Protein AF-A0A1V2LH21-F1 (afdb_monomer)

Organism: Pichia kudriavzevii (NCBI:txid4909)

Solvent-accessible surface area (backbone atoms only — not comparable to full-atom values): 7330 Å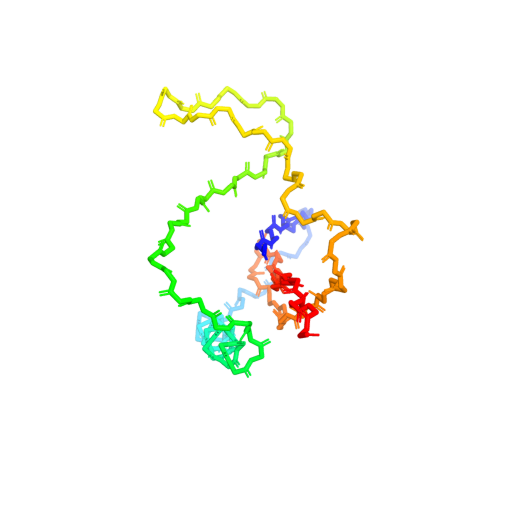² total; per-residue (Å²): 90,80,47,77,44,75,54,86,68,62,102,68,75,94,61,80,74,70,56,68,68,58,51,51,53,50,51,51,51,46,54,50,49,58,61,55,46,59,82,77,51,81,86,74,95,60,95,81,86,86,84,88,87,83,89,69,94,67,96,69,84,72,60,93,93,56,77,86,79,69,77,86,68,82,79,50,73,89,73,37,58,74,48,77,49,73,53,73,66,51,64,61,82,51,34,41,38,40,35,36,50,74,51,65,49,77,80,126

Secondary structure (DSSP, 8-state):
-EEEEE----SS----PPPHHHHHHHHHHHHHHHHHHGGGSPP-SSPPP-------SS-PPPPTTPPPPPP---S-TTSS-EEEEE---EE-SSEEEEEEEEEEPPP-

Nearest PDB structures (foldseek):
  3gmh-assembly5_I  TM=8.541E-01  e=1.171E-03  Homo sapiens
  3abd-assembly2_B  TM=6.901E-01  e=6.875E-02  Homo sapiens
  4gk5-assembly2_B  TM=6.822E-01  e=8.273E-02  Homo sapiens
  6bi7-assembly1_A  TM=6.901E-01  e=1.963E-01  Homo sapiens
  5xpt-assembly1_A  TM=6.431E-01  e=2.362E-01  Homo sapiens

InterPro domains:
  IPR003511 HORMA domain [PS50815] (1-101)
  IPR036570 HORMA domain superfamily [G3DSA:3.30.900.10] (1-106)
  IPR036570 HORMA domain superfamily [SSF56019] (1-104)
  IPR045091 Mad2-like [PTHR11842] (12-106)

Structure (mmCIF, N/CA/C/O backbone):
data_AF-A0A1V2LH21-F1
#
_entry.id   AF-A0A1V2LH21-F1
#
loop_
_atom_site.group_PDB
_atom_site.id
_atom_site.type_symbol
_atom_site.label_atom_id
_atom_site.label_alt_id
_atom_site.label_comp_id
_atom_site.label_asym_id
_atom_site.label_entity_id
_atom_site.label_seq_id
_atom_site.pdbx_PDB_ins_code
_atom_site.Cartn_x
_atom_site.Cartn_y
_atom_site.Cartn_z
_atom_site.occupancy
_atom_site.B_iso_or_equiv
_atom_site.auth_seq_id
_atom_site.auth_comp_id
_atom_site.auth_asym_id
_atom_site.auth_atom_id
_atom_site.pdbx_PDB_model_num
ATOM 1 N N . MET A 1 1 ? 1.132 3.262 3.924 1.00 86.94 1 MET A N 1
ATOM 2 C CA . MET A 1 1 ? 1.757 3.979 2.791 1.00 86.94 1 MET A CA 1
ATOM 3 C C . MET A 1 1 ? 2.193 2.980 1.730 1.00 86.94 1 MET A C 1
ATOM 5 O O . MET A 1 1 ? 2.654 1.899 2.085 1.00 86.94 1 MET A O 1
ATOM 9 N N . PHE A 1 2 ? 2.028 3.314 0.451 1.00 93.19 2 PHE A N 1
ATOM 10 C CA . PHE A 1 2 ? 2.618 2.572 -0.667 1.00 93.19 2 PHE A CA 1
ATOM 11 C C . PHE A 1 2 ? 3.745 3.417 -1.252 1.00 93.19 2 PHE A C 1
ATOM 13 O O . PHE A 1 2 ? 3.503 4.542 -1.681 1.00 93.19 2 PHE A O 1
ATOM 20 N N . ASN A 1 3 ? 4.954 2.872 -1.257 1.00 93.19 3 ASN A N 1
ATOM 21 C CA . ASN A 1 3 ? 6.123 3.481 -1.870 1.00 93.19 3 ASN A CA 1
ATOM 22 C C . ASN A 1 3 ? 6.330 2.835 -3.236 1.00 93.19 3 ASN A C 1
ATOM 24 O O . ASN A 1 3 ? 6.317 1.605 -3.343 1.00 93.19 3 ASN A O 1
ATOM 28 N N . ILE A 1 4 ? 6.499 3.662 -4.264 1.00 93.31 4 ILE A N 1
ATOM 29 C CA . ILE A 1 4 ? 6.710 3.219 -5.640 1.00 93.31 4 ILE A CA 1
ATOM 30 C C . ILE A 1 4 ? 7.960 3.924 -6.150 1.00 93.31 4 ILE A C 1
ATOM 32 O O . ILE A 1 4 ? 7.913 5.104 -6.494 1.00 93.31 4 ILE A O 1
ATOM 36 N N . ASP A 1 5 ? 9.061 3.186 -6.206 1.00 91.81 5 ASP A N 1
ATOM 37 C CA . ASP A 1 5 ? 10.339 3.694 -6.688 1.00 91.81 5 ASP A CA 1
ATOM 38 C C . ASP A 1 5 ? 10.552 3.242 -8.130 1.00 91.81 5 ASP A C 1
ATOM 40 O O . ASP A 1 5 ? 10.422 2.056 -8.444 1.00 91.81 5 ASP A O 1
ATOM 44 N N . ILE A 1 6 ? 10.890 4.177 -9.017 1.00 89.12 6 ILE A N 1
ATOM 45 C CA . ILE A 1 6 ? 11.259 3.850 -10.397 1.00 89.12 6 ILE A CA 1
ATOM 46 C C . ILE A 1 6 ? 12.667 3.250 -10.383 1.00 89.12 6 ILE A C 1
ATOM 48 O O . ILE A 1 6 ? 13.608 3.857 -9.875 1.00 89.12 6 ILE A O 1
ATOM 52 N N . ILE A 1 7 ? 12.816 2.062 -10.964 1.00 85.88 7 ILE A N 1
ATOM 53 C CA . ILE A 1 7 ? 14.115 1.413 -11.129 1.00 85.88 7 ILE A CA 1
ATOM 54 C C . ILE A 1 7 ? 14.766 2.002 -12.386 1.00 85.88 7 ILE A C 1
ATOM 56 O O . ILE A 1 7 ? 14.446 1.588 -13.502 1.00 85.88 7 ILE A O 1
ATOM 60 N N . ASP A 1 8 ? 15.674 2.964 -12.214 1.00 73.19 8 ASP A N 1
ATOM 61 C CA . ASP A 1 8 ? 16.525 3.450 -13.305 1.00 73.19 8 ASP A CA 1
ATOM 62 C C . ASP A 1 8 ? 17.603 2.404 -13.612 1.00 73.19 8 ASP A C 1
ATOM 64 O O . ASP A 1 8 ? 18.696 2.388 -13.043 1.00 73.19 8 ASP A O 1
ATOM 68 N N . ARG A 1 9 ? 17.256 1.457 -14.485 1.00 63.53 9 ARG A N 1
ATOM 69 C CA . ARG A 1 9 ? 18.247 0.621 -15.153 1.00 63.53 9 ARG A CA 1
ATOM 70 C C . ARG A 1 9 ? 18.684 1.422 -16.369 1.00 63.53 9 ARG A C 1
ATOM 72 O O . ARG A 1 9 ? 17.914 1.534 -17.324 1.00 63.53 9 ARG A O 1
ATOM 79 N N . GLY A 1 10 ? 19.891 1.988 -16.334 1.00 58.09 10 GLY A N 1
ATOM 80 C CA . GLY A 1 10 ? 20.528 2.547 -17.528 1.00 58.09 10 GLY A CA 1
ATOM 81 C C . GLY A 1 10 ? 20.494 1.550 -18.699 1.00 58.09 10 GLY A C 1
ATOM 82 O O . GLY A 1 10 ? 20.064 0.411 -18.553 1.00 58.09 10 GLY A O 1
ATOM 83 N N . ASN A 1 11 ? 20.951 1.954 -19.885 1.00 54.41 11 ASN A N 1
ATOM 84 C CA . ASN A 1 11 ? 20.808 1.204 -21.150 1.00 54.41 11 ASN A CA 1
ATOM 85 C C . ASN A 1 11 ? 21.392 -0.236 -21.190 1.00 54.41 11 ASN A C 1
ATOM 87 O O . ASN A 1 11 ? 21.399 -0.869 -22.245 1.00 54.41 11 ASN A O 1
ATOM 91 N N . GLU A 1 12 ? 21.876 -0.766 -20.073 1.00 54.16 12 GLU A N 1
ATOM 92 C CA . GLU A 1 12 ? 22.428 -2.098 -19.913 1.00 54.16 12 GLU A CA 1
ATOM 93 C C . GLU A 1 12 ? 21.417 -2.991 -19.175 1.00 54.16 12 GLU A C 1
ATOM 95 O O . GLU A 1 12 ? 20.980 -2.708 -18.064 1.00 54.16 12 GLU A O 1
ATOM 100 N N . GLN A 1 13 ? 21.035 -4.081 -19.847 1.00 51.53 13 GLN A N 1
ATOM 101 C CA . GLN A 1 13 ? 20.179 -5.165 -19.352 1.00 51.53 13 GLN A CA 1
ATOM 102 C C . GLN A 1 13 ? 18.698 -4.810 -19.113 1.00 51.53 13 GLN A C 1
ATOM 104 O O . GLN A 1 13 ? 18.169 -4.843 -18.000 1.00 51.53 13 GLN A O 1
ATOM 109 N N . ARG A 1 14 ? 17.948 -4.710 -20.224 1.00 55.22 14 ARG A N 1
ATOM 110 C CA . ARG A 1 14 ? 16.561 -5.221 -20.272 1.00 55.22 14 ARG A CA 1
ATOM 111 C C . ARG A 1 14 ? 16.584 -6.756 -20.167 1.00 55.22 14 ARG A C 1
ATOM 113 O O . ARG A 1 14 ? 16.219 -7.457 -21.107 1.00 55.22 14 ARG A O 1
ATOM 120 N N . GLU A 1 15 ? 17.115 -7.278 -19.065 1.00 55.12 15 GLU A N 1
ATOM 121 C CA . GLU A 1 15 ? 17.034 -8.699 -18.743 1.00 55.12 15 GLU A CA 1
ATOM 122 C C . GLU A 1 15 ? 15.575 -9.099 -18.522 1.00 55.12 15 GLU A C 1
ATOM 124 O O . GLU A 1 15 ? 14.747 -8.272 -18.140 1.00 55.12 15 GLU A O 1
ATOM 129 N N . SER A 1 16 ? 15.279 -10.358 -18.857 1.00 63.16 16 SER A N 1
ATOM 130 C CA . SER A 1 16 ? 13.951 -10.968 -18.963 1.00 63.16 16 SER A CA 1
ATOM 131 C C . SER A 1 16 ? 12.891 -10.323 -18.074 1.00 63.16 16 SER A C 1
ATOM 133 O O . SER A 1 16 ? 13.029 -10.289 -16.850 1.00 63.16 16 SER A O 1
ATOM 135 N N . SER A 1 17 ? 11.802 -9.874 -18.700 1.00 76.50 17 SER A N 1
ATOM 136 C CA . SER A 1 17 ? 10.637 -9.375 -17.984 1.00 76.50 17 SER A CA 1
ATOM 137 C C . SER A 1 17 ? 10.173 -10.412 -16.971 1.00 76.50 17 SER A C 1
ATOM 139 O O . SER A 1 17 ? 9.875 -11.546 -17.361 1.00 76.50 17 SER A O 1
ATOM 141 N N . LYS A 1 18 ? 10.070 -10.017 -15.702 1.00 87.69 18 LYS A N 1
ATOM 142 C CA . LYS A 1 18 ? 9.455 -10.845 -14.673 1.00 87.69 18 LYS A CA 1
ATOM 143 C C . LYS A 1 18 ? 8.089 -11.331 -15.175 1.00 87.69 18 LYS A C 1
ATOM 145 O O . LYS A 1 18 ? 7.306 -10.497 -15.650 1.00 87.69 18 LYS A O 1
ATOM 150 N N . PRO A 1 19 ? 7.801 -12.643 -15.122 1.00 92.81 19 PRO A N 1
ATOM 151 C CA . PRO A 1 19 ? 6.517 -13.168 -15.556 1.00 92.81 19 PRO A CA 1
ATOM 152 C C . PRO A 1 19 ? 5.355 -12.466 -14.850 1.00 92.81 19 PRO A C 1
ATOM 154 O O . PRO A 1 19 ? 5.391 -12.226 -13.644 1.00 92.81 19 PRO A O 1
ATOM 157 N N . ILE A 1 20 ? 4.288 -12.174 -15.597 1.00 92.75 20 ILE A N 1
ATOM 158 C CA . ILE A 1 20 ? 3.076 -11.544 -15.044 1.00 92.75 20 ILE A CA 1
ATOM 159 C C . ILE A 1 20 ? 2.484 -12.402 -13.918 1.00 92.75 20 ILE A C 1
ATOM 161 O O . ILE A 1 20 ? 1.997 -11.856 -12.932 1.00 92.75 20 ILE A O 1
ATOM 165 N N . ALA A 1 21 ? 2.565 -13.730 -14.045 1.00 95.44 21 ALA A N 1
ATOM 166 C CA . ALA A 1 21 ? 2.102 -14.666 -13.026 1.00 95.44 21 ALA A CA 1
ATOM 167 C C . ALA A 1 21 ? 2.807 -14.449 -11.675 1.00 95.44 21 ALA A C 1
ATOM 169 O O . ALA A 1 21 ? 2.138 -14.387 -10.646 1.00 95.44 21 ALA A O 1
ATOM 170 N N . ASP A 1 22 ? 4.125 -14.241 -11.684 1.00 94.81 22 ASP A N 1
ATOM 171 C CA . ASP A 1 22 ? 4.906 -14.015 -10.463 1.00 94.81 22 ASP A CA 1
ATOM 172 C C . ASP A 1 22 ? 4.534 -12.673 -9.819 1.00 94.81 22 ASP A C 1
ATOM 174 O O . ASP A 1 22 ? 4.316 -12.597 -8.611 1.00 94.81 22 ASP A O 1
ATOM 178 N N . ILE A 1 23 ? 4.367 -11.622 -10.634 1.00 94.62 23 ILE A N 1
ATOM 179 C CA . ILE A 1 23 ? 3.908 -10.303 -10.166 1.00 94.62 23 ILE A CA 1
ATOM 180 C C . ILE A 1 23 ? 2.517 -10.417 -9.525 1.00 94.62 23 ILE A C 1
ATOM 182 O O . ILE A 1 23 ? 2.267 -9.864 -8.456 1.00 94.62 23 ILE A O 1
ATOM 186 N N . GLN A 1 24 ? 1.596 -11.148 -10.156 1.00 96.06 24 GLN A N 1
ATOM 187 C CA . GLN A 1 24 ? 0.256 -11.373 -9.614 1.00 96.06 24 GLN A CA 1
ATOM 188 C C . GLN A 1 24 ? 0.300 -12.150 -8.297 1.00 96.06 24 GLN A C 1
ATOM 190 O O . GLN A 1 24 ? -0.434 -11.813 -7.368 1.00 96.06 24 GLN A O 1
ATOM 195 N N . GLN A 1 25 ? 1.162 -13.162 -8.194 1.00 97.44 25 GLN A N 1
ATOM 196 C CA . GLN A 1 25 ? 1.332 -13.934 -6.968 1.00 97.44 25 GLN A CA 1
ATOM 197 C C . GLN A 1 25 ? 1.832 -13.054 -5.814 1.00 97.44 25 GLN A C 1
ATOM 199 O O . GLN A 1 25 ? 1.330 -13.171 -4.696 1.00 97.44 25 GLN A O 1
ATOM 204 N N . GLU A 1 26 ? 2.762 -12.140 -6.077 1.00 96.62 26 GLU A N 1
ATOM 205 C CA . GLU A 1 26 ? 3.261 -11.183 -5.085 1.00 96.62 26 GLU A CA 1
ATOM 206 C C . GLU A 1 26 ? 2.203 -10.158 -4.683 1.00 96.62 26 GLU A C 1
ATOM 208 O O . GLU A 1 26 ? 2.005 -9.931 -3.491 1.00 96.62 26 GLU A O 1
ATOM 213 N N . ILE A 1 27 ? 1.440 -9.619 -5.639 1.00 95.75 27 ILE A N 1
ATOM 214 C CA . ILE A 1 27 ? 0.292 -8.750 -5.335 1.00 95.75 27 ILE A CA 1
ATOM 215 C C . ILE A 1 27 ? -0.685 -9.4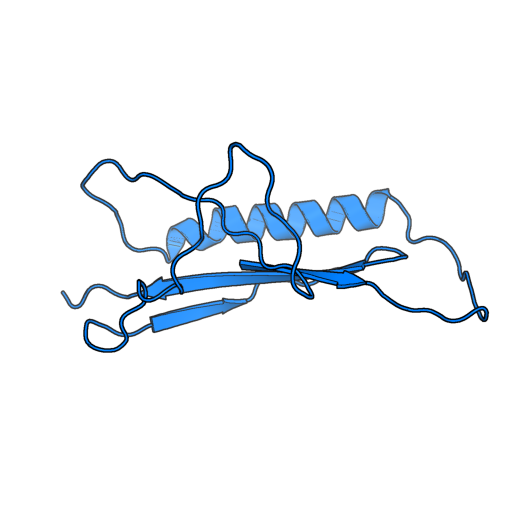78 -4.406 1.00 95.75 27 ILE A C 1
ATOM 217 O O . ILE A 1 27 ? -1.131 -8.911 -3.411 1.00 95.75 27 ILE A O 1
ATOM 221 N N . GLN A 1 28 ? -0.986 -10.752 -4.669 1.00 97.50 28 GLN A N 1
ATOM 222 C CA . GLN A 1 28 ? -1.851 -11.539 -3.788 1.00 97.50 28 GLN A CA 1
ATOM 223 C C . GLN A 1 28 ? -1.263 -11.714 -2.380 1.00 97.50 28 GLN A C 1
ATOM 225 O O . GLN A 1 28 ? -2.026 -11.755 -1.415 1.00 97.50 28 GLN A O 1
ATOM 230 N N . VAL A 1 29 ? 0.064 -11.825 -2.235 1.00 97.19 29 VAL A N 1
ATOM 231 C CA . VAL A 1 29 ? 0.718 -11.839 -0.914 1.00 97.19 29 VAL A CA 1
ATOM 232 C C . VAL A 1 29 ? 0.447 -10.528 -0.177 1.00 97.19 29 VAL A C 1
ATOM 234 O O . VAL A 1 29 ? 0.012 -10.581 0.971 1.00 97.19 29 VAL A O 1
ATOM 237 N N . ILE A 1 30 ? 0.605 -9.379 -0.843 1.00 96.19 30 ILE A N 1
ATOM 238 C CA . ILE A 1 30 ? 0.321 -8.062 -0.250 1.00 96.19 30 ILE A CA 1
ATOM 239 C C . ILE A 1 30 ? -1.144 -7.938 0.165 1.00 96.19 30 ILE A C 1
ATOM 241 O O . ILE A 1 30 ? -1.428 -7.517 1.282 1.00 96.19 30 ILE A O 1
ATOM 245 N N . ILE A 1 31 ? -2.085 -8.356 -0.688 1.00 95.88 31 ILE A N 1
ATOM 246 C CA . ILE A 1 31 ? -3.517 -8.333 -0.354 1.00 95.88 31 ILE A CA 1
ATOM 247 C C . ILE A 1 31 ? -3.810 -9.194 0.880 1.00 95.88 31 ILE A C 1
ATOM 249 O O . ILE A 1 31 ? -4.536 -8.753 1.768 1.00 95.88 31 ILE A O 1
ATOM 253 N N . ARG A 1 32 ? -3.202 -10.384 0.990 1.00 96.50 32 ARG A N 1
ATOM 254 C CA . ARG A 1 32 ? -3.329 -11.216 2.197 1.00 96.50 32 ARG A CA 1
ATOM 255 C C . ARG A 1 32 ? -2.749 -10.526 3.429 1.00 96.50 32 ARG A C 1
ATOM 257 O O . ARG A 1 32 ? -3.366 -10.599 4.482 1.00 96.50 32 ARG A O 1
ATOM 264 N N . GLN A 1 33 ? -1.610 -9.842 3.313 1.00 94.81 33 GLN A N 1
ATOM 265 C CA . GLN A 1 33 ? -1.029 -9.082 4.426 1.00 94.81 33 GLN A CA 1
ATOM 266 C C . GLN A 1 33 ? -1.922 -7.910 4.858 1.00 94.81 33 GLN A C 1
ATOM 268 O O . GLN A 1 33 ? -2.112 -7.727 6.056 1.00 94.81 33 GLN A O 1
ATOM 273 N N . ILE A 1 34 ? -2.546 -7.195 3.912 1.00 93.12 34 ILE A N 1
ATOM 274 C CA . ILE A 1 34 ? -3.550 -6.152 4.197 1.00 93.12 34 ILE A CA 1
ATOM 275 C C . ILE A 1 34 ? -4.755 -6.745 4.939 1.00 93.12 34 ILE A C 1
ATOM 277 O O . ILE A 1 34 ? -5.220 -6.183 5.925 1.00 93.12 34 ILE A O 1
ATOM 281 N N . SER A 1 35 ? -5.273 -7.893 4.496 1.00 94.38 35 SER A N 1
ATOM 282 C CA . SER A 1 35 ? -6.377 -8.555 5.202 1.00 94.38 35 SER A CA 1
ATOM 283 C C . SER A 1 35 ? -5.965 -9.006 6.605 1.00 94.38 35 SER A C 1
ATOM 285 O O . SER A 1 35 ? -6.718 -8.811 7.554 1.00 94.38 35 SER A O 1
ATOM 287 N N . SER A 1 36 ? -4.759 -9.558 6.757 1.00 92.38 36 SER A N 1
ATOM 288 C CA . SER A 1 36 ? -4.232 -9.984 8.055 1.00 92.38 36 SER A CA 1
ATOM 289 C C . SER A 1 36 ? -3.954 -8.817 8.998 1.00 92.38 36 SER A C 1
ATOM 291 O O . SER A 1 36 ? -4.088 -8.993 10.206 1.00 92.38 36 SER A O 1
ATOM 293 N N . SER A 1 37 ? -3.603 -7.627 8.492 1.00 90.25 37 SER A N 1
ATOM 294 C CA . SER A 1 37 ? -3.329 -6.481 9.364 1.00 90.25 37 SER A CA 1
ATOM 295 C C . SER A 1 37 ? -4.557 -6.044 10.151 1.00 90.25 37 SER A C 1
ATOM 297 O O . SER A 1 37 ? -4.407 -5.516 11.240 1.00 90.25 37 SER A O 1
ATOM 29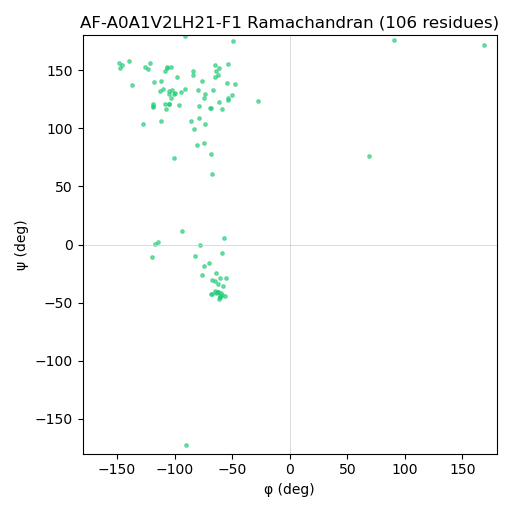9 N N . VAL A 1 38 ? -5.773 -6.330 9.674 1.00 87.62 38 VAL A N 1
ATOM 300 C CA . VAL A 1 38 ? -7.009 -6.049 10.424 1.00 87.62 38 VAL A CA 1
ATOM 301 C C . VAL A 1 38 ? -7.005 -6.701 11.815 1.00 87.62 38 VAL A C 1
ATOM 303 O O . VAL A 1 38 ? -7.575 -6.138 12.740 1.00 87.62 38 VAL A O 1
ATOM 306 N N . ALA A 1 39 ? -6.315 -7.833 12.002 1.00 88.75 39 ALA A N 1
ATOM 307 C CA . ALA A 1 39 ? -6.236 -8.517 13.295 1.00 88.75 39 ALA A CA 1
ATOM 308 C C . ALA A 1 39 ? -5.409 -7.773 14.362 1.00 88.75 39 ALA A C 1
ATOM 310 O O . ALA A 1 39 ? -5.497 -8.116 15.537 1.00 88.75 39 ALA A O 1
ATOM 311 N N . ILE A 1 40 ? -4.592 -6.796 13.958 1.00 83.12 40 ILE A N 1
ATOM 312 C CA . ILE A 1 40 ? -3.714 -6.018 14.848 1.00 83.12 40 ILE A CA 1
ATOM 313 C C . ILE A 1 40 ? -4.074 -4.527 14.875 1.00 83.12 40 ILE A C 1
ATOM 315 O O . ILE A 1 40 ? -3.421 -3.751 15.565 1.00 83.12 40 ILE A O 1
ATOM 319 N N . LEU A 1 41 ? -5.099 -4.114 14.123 1.00 84.44 41 LEU A N 1
ATOM 320 C CA . LEU A 1 41 ? -5.567 -2.732 14.123 1.00 84.44 41 LEU A CA 1
ATOM 321 C C . LEU A 1 41 ? -6.543 -2.489 15.283 1.00 84.44 41 LEU A C 1
ATOM 323 O O . LEU A 1 41 ? -7.330 -3.378 15.615 1.00 84.44 41 LEU A O 1
ATOM 327 N N . PRO A 1 42 ? -6.537 -1.284 15.880 1.00 82.50 42 PRO A N 1
ATOM 328 C CA . PRO A 1 42 ? -7.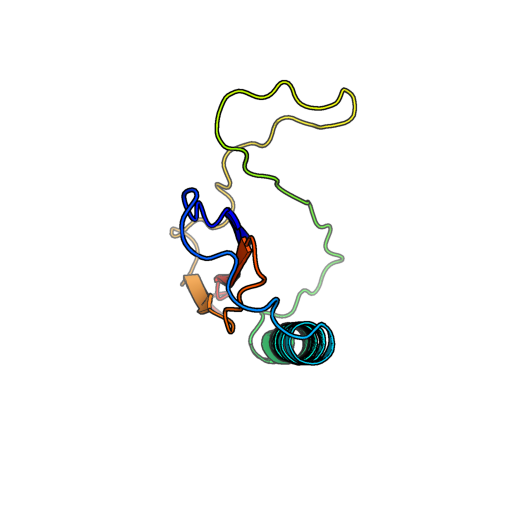542 -0.910 16.866 1.00 82.50 42 PRO A CA 1
ATOM 329 C C . PRO A 1 42 ? -8.945 -0.913 16.241 1.00 82.50 42 PRO A C 1
ATOM 331 O O . PRO A 1 42 ? -9.123 -0.557 15.074 1.00 82.50 42 PRO A O 1
ATOM 334 N N . GLU A 1 43 ? -9.950 -1.289 17.030 1.00 83.12 43 GLU A N 1
ATOM 335 C CA . GLU A 1 43 ? -11.350 -1.251 16.605 1.00 83.12 43 GLU A CA 1
ATOM 336 C C . GLU A 1 43 ? -11.892 0.189 16.631 1.00 83.12 43 GLU A C 1
ATOM 338 O O . GLU A 1 43 ? -11.585 0.986 17.526 1.00 83.12 43 GLU A O 1
ATOM 343 N N . PHE A 1 44 ? -12.703 0.534 15.629 1.00 81.69 44 PHE A N 1
ATOM 344 C CA . PHE A 1 44 ? -13.325 1.848 15.500 1.00 81.69 44 PHE A CA 1
ATOM 345 C C . PHE A 1 44 ? -14.820 1.740 15.814 1.00 81.69 44 PHE A C 1
ATOM 347 O O . PHE A 1 44 ? -15.555 1.076 15.090 1.00 81.69 44 PHE A O 1
ATOM 354 N N . GLU A 1 45 ? -15.273 2.408 16.876 1.00 83.31 45 GLU A N 1
ATOM 355 C CA . GLU A 1 45 ? -16.687 2.405 17.291 1.00 83.31 45 GLU A CA 1
ATOM 356 C C . GLU A 1 45 ? -17.568 3.306 16.408 1.00 83.31 45 GLU A C 1
ATOM 358 O O . GLU A 1 45 ? -18.767 3.074 16.260 1.00 83.31 45 GLU A O 1
ATOM 363 N N . GLU A 1 46 ? -16.969 4.328 15.795 1.00 87.56 46 GLU A N 1
ATOM 364 C CA . GLU A 1 46 ? -17.662 5.305 14.957 1.00 87.56 46 GLU A CA 1
ATOM 365 C C . GLU A 1 46 ? -17.355 5.097 13.466 1.00 87.56 46 GLU A C 1
ATOM 367 O O . GLU A 1 46 ? -16.260 4.633 13.120 1.00 87.56 46 GLU A O 1
ATOM 372 N N . PRO A 1 47 ? -18.269 5.495 12.558 1.00 88.38 47 PRO A N 1
ATOM 373 C CA . PRO A 1 47 ? -18.002 5.508 11.126 1.00 88.38 47 PRO A CA 1
ATOM 374 C C . PRO A 1 47 ? -16.734 6.300 10.796 1.00 88.38 47 PRO A C 1
ATOM 376 O O . PRO A 1 47 ? -16.603 7.469 11.150 1.00 88.38 47 PRO A O 1
ATOM 379 N N . GLN A 1 48 ? -15.813 5.661 10.082 1.00 84.94 48 GLN A N 1
ATOM 380 C CA . GLN A 1 48 ? -14.562 6.281 9.661 1.00 84.94 48 GLN A CA 1
ATOM 381 C C . GLN A 1 48 ? -14.669 6.792 8.223 1.00 84.94 48 GLN A C 1
ATOM 383 O O . GLN A 1 48 ? -15.273 6.158 7.355 1.00 84.94 48 GLN A O 1
ATOM 388 N N . THR A 1 49 ? -14.031 7.926 7.953 1.00 89.56 49 THR A N 1
ATOM 389 C CA . THR A 1 49 ? -13.743 8.393 6.590 1.00 89.56 49 THR A CA 1
ATOM 390 C C . THR A 1 49 ? -12.276 8.146 6.277 1.00 89.56 49 THR A C 1
ATOM 392 O O . THR A 1 49 ? -11.447 8.170 7.182 1.00 89.56 49 THR A O 1
ATOM 395 N N . PHE A 1 50 ? -11.925 7.976 5.006 1.00 87.38 50 PHE A N 1
ATOM 396 C CA . PHE A 1 50 ? -10.529 7.863 4.590 1.00 87.38 50 PHE A CA 1
ATOM 397 C C . PHE A 1 50 ? -10.175 8.952 3.578 1.00 87.38 50 PHE A C 1
ATOM 399 O O . PHE A 1 50 ? -11.037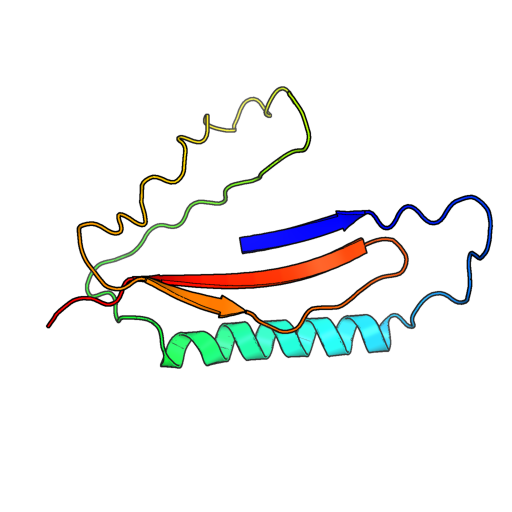 9.477 2.872 1.00 87.38 50 PHE A O 1
ATOM 406 N N . LYS A 1 51 ? -8.884 9.273 3.503 1.00 86.25 51 LYS A N 1
ATOM 407 C CA . LYS A 1 51 ? -8.298 10.151 2.489 1.00 86.25 51 LYS A CA 1
ATOM 408 C C . LYS A 1 51 ? -7.200 9.391 1.757 1.00 86.25 51 LYS A C 1
ATOM 410 O O . LYS A 1 51 ? -6.558 8.516 2.333 1.00 86.25 51 LYS A O 1
ATOM 415 N N . ILE A 1 52 ? -6.974 9.744 0.497 1.00 88.50 52 ILE A N 1
ATOM 416 C CA . ILE A 1 52 ? -5.825 9.266 -0.272 1.00 88.50 52 ILE A CA 1
ATOM 417 C C . ILE A 1 52 ? -4.841 10.425 -0.366 1.00 88.50 52 ILE A C 1
ATOM 419 O O . ILE A 1 52 ? -5.186 11.487 -0.874 1.00 88.50 52 ILE A O 1
ATOM 423 N N . LEU A 1 53 ? -3.629 10.210 0.137 1.00 88.06 53 LEU A N 1
ATOM 424 C CA . LEU A 1 53 ? -2.530 11.163 0.033 1.00 88.06 53 LEU A CA 1
ATOM 425 C C . LEU A 1 53 ? -1.544 10.660 -1.014 1.00 88.06 53 LEU A C 1
ATOM 427 O O . LEU A 1 53 ? -1.154 9.491 -0.999 1.00 88.06 53 LEU A O 1
ATOM 431 N N . VAL A 1 54 ? -1.147 11.545 -1.922 1.00 88.25 54 VAL A N 1
ATOM 432 C CA . VAL A 1 54 ? -0.195 11.231 -2.986 1.00 88.25 54 VAL A CA 1
ATOM 433 C C . VAL A 1 54 ? 1.022 12.121 -2.815 1.00 88.25 54 VAL A C 1
ATOM 435 O O . VAL A 1 54 ? 0.926 13.343 -2.869 1.00 88.25 54 VAL A O 1
ATOM 438 N N . HIS A 1 55 ? 2.168 11.482 -2.608 1.00 86.31 55 HIS A N 1
ATOM 439 C CA . HIS A 1 55 ? 3.454 12.150 -2.486 1.00 86.31 55 HIS A CA 1
ATOM 440 C C . HIS A 1 55 ? 4.150 12.119 -3.843 1.00 86.31 55 HIS A C 1
ATOM 442 O O . HIS A 1 55 ? 4.390 11.045 -4.395 1.00 86.31 55 HIS A O 1
ATOM 448 N N . THR A 1 56 ? 4.454 13.291 -4.392 1.00 85.38 56 THR A N 1
ATOM 449 C CA . THR A 1 56 ? 5.122 13.425 -5.689 1.00 85.38 56 THR A CA 1
ATOM 450 C C . THR A 1 56 ? 6.556 13.893 -5.520 1.00 85.38 56 THR A C 1
ATOM 452 O O . THR A 1 56 ? 6.875 14.651 -4.605 1.00 85.38 56 THR A O 1
ATOM 455 N N . VAL A 1 57 ? 7.430 13.471 -6.433 1.00 81.62 57 VAL A N 1
ATOM 456 C CA . VAL A 1 57 ? 8.788 14.010 -6.515 1.00 81.62 57 VAL A CA 1
ATOM 457 C C . VAL A 1 57 ? 8.718 15.364 -7.229 1.00 81.62 57 VAL A C 1
ATOM 459 O O . VAL A 1 57 ? 8.471 15.418 -8.431 1.00 81.62 57 VAL A O 1
ATOM 462 N N . GLY A 1 58 ? 8.923 16.448 -6.479 1.00 79.69 58 GLY A N 1
ATOM 463 C CA . GLY A 1 58 ? 8.954 17.822 -6.991 1.00 79.69 58 GLY A CA 1
ATOM 464 C C . GLY A 1 58 ? 7.605 18.551 -6.988 1.00 79.69 58 GLY A C 1
ATOM 465 O O . GLY A 1 58 ? 6.563 17.986 -6.649 1.00 79.69 58 GLY A O 1
ATOM 466 N N . ASP A 1 59 ? 7.652 19.825 -7.384 1.00 77.31 59 ASP A N 1
ATOM 467 C CA . ASP A 1 59 ? 6.506 20.737 -7.383 1.00 77.31 59 ASP A CA 1
ATOM 468 C C . ASP A 1 59 ? 5.624 20.504 -8.617 1.00 77.31 59 ASP A C 1
ATOM 470 O O . ASP A 1 59 ? 5.767 21.147 -9.662 1.00 77.31 59 ASP A O 1
ATOM 474 N N . LEU A 1 60 ? 4.704 19.545 -8.512 1.00 80.75 60 LEU A N 1
ATOM 475 C CA . LEU A 1 60 ? 3.671 19.318 -9.517 1.00 80.75 60 LEU A CA 1
ATOM 476 C C . LEU A 1 60 ? 2.423 20.128 -9.173 1.00 80.75 60 LEU A C 1
ATOM 478 O O . LEU A 1 60 ? 1.943 20.108 -8.044 1.00 80.75 60 LEU A O 1
ATOM 482 N N . LYS A 1 61 ? 1.855 20.813 -10.172 1.00 83.06 61 LYS A N 1
ATOM 483 C CA . LYS A 1 61 ? 0.554 21.466 -10.009 1.00 83.06 61 LYS A CA 1
ATOM 484 C C . LYS A 1 61 ? -0.524 20.382 -9.866 1.00 83.06 61 LYS A C 1
ATOM 486 O O . LYS A 1 61 ? -0.708 19.625 -10.826 1.00 83.06 61 LYS A O 1
ATOM 491 N N . PRO A 1 62 ? -1.240 20.305 -8.731 1.00 82.88 62 PRO A N 1
ATOM 492 C CA . PRO A 1 62 ? -2.262 19.289 -8.549 1.00 82.88 62 PRO A CA 1
ATOM 493 C C . PRO A 1 62 ? -3.424 19.501 -9.539 1.00 82.88 62 PRO A C 1
ATOM 495 O O . PRO A 1 62 ? -3.652 20.626 -10.012 1.00 82.88 62 PRO A O 1
ATOM 498 N N . PRO A 1 63 ? -4.164 18.434 -9.891 1.00 86.75 63 PRO A N 1
ATOM 499 C CA . PRO A 1 63 ? -5.426 18.562 -10.610 1.00 86.75 63 PRO A CA 1
ATOM 500 C C . PRO A 1 63 ? -6.387 19.520 -9.894 1.00 86.75 63 PRO A C 1
ATOM 502 O O . PRO A 1 63 ? -6.312 19.701 -8.685 1.00 86.75 63 PRO A O 1
ATOM 505 N N . LYS A 1 64 ? -7.323 20.121 -10.637 1.00 85.31 64 LYS A N 1
ATOM 506 C CA . LYS A 1 64 ? -8.242 21.131 -10.076 1.00 85.31 64 LYS A CA 1
ATOM 507 C C . LYS A 1 64 ? -9.119 20.609 -8.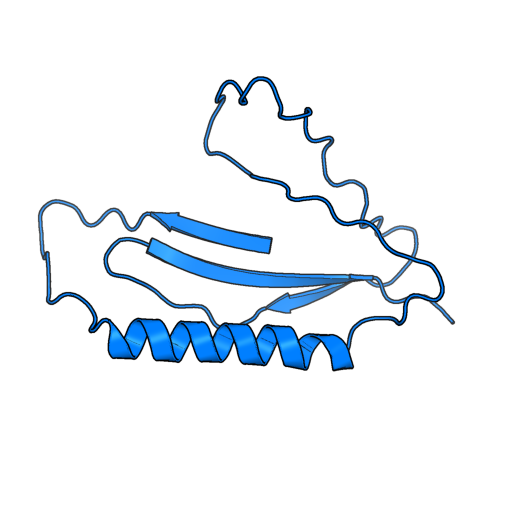935 1.00 85.31 64 LYS A C 1
ATOM 509 O O . LYS A 1 64 ? -9.502 21.399 -8.085 1.00 85.31 64 LYS A O 1
ATOM 514 N N . ASP A 1 65 ? -9.421 19.315 -8.946 1.00 89.19 65 ASP A N 1
ATOM 515 C CA . ASP A 1 65 ? -10.318 18.676 -7.980 1.00 89.19 65 ASP A CA 1
ATOM 516 C C . ASP A 1 65 ? -9.557 18.069 -6.785 1.00 89.19 65 ASP A C 1
ATOM 518 O O . ASP A 1 65 ? -10.113 17.264 -6.044 1.00 89.19 65 ASP A O 1
ATOM 522 N N . TRP A 1 66 ? -8.264 18.378 -6.637 1.00 86.62 66 TRP A N 1
ATOM 523 C CA . TRP A 1 66 ? -7.435 17.910 -5.529 1.00 86.62 66 TRP A CA 1
ATOM 524 C C . TRP A 1 66 ? -7.249 19.025 -4.508 1.00 86.62 66 TRP A C 1
ATOM 526 O O . TRP A 1 66 ? -6.900 20.149 -4.866 1.00 86.62 66 TRP A O 1
ATOM 536 N N . ASP A 1 67 ? -7.437 18.681 -3.239 1.00 83.06 67 ASP A N 1
ATOM 537 C CA . ASP A 1 67 ? -7.158 19.577 -2.126 1.00 83.06 67 ASP A CA 1
ATOM 538 C C . ASP A 1 67 ? -5.676 19.521 -1.738 1.00 83.06 67 ASP A C 1
ATOM 540 O O . ASP A 1 67 ? -5.027 18.474 -1.835 1.00 83.06 67 ASP A O 1
ATOM 544 N N . ASP A 1 68 ? -5.150 20.641 -1.240 1.00 78.94 68 ASP A N 1
ATOM 545 C CA . ASP A 1 68 ? -3.801 20.690 -0.686 1.00 78.94 68 ASP A CA 1
ATOM 546 C C . ASP A 1 68 ? -3.695 19.749 0.522 1.00 78.94 68 ASP A C 1
ATOM 548 O O . ASP A 1 68 ? -4.414 19.876 1.523 1.00 78.94 68 ASP A O 1
ATOM 552 N N . ALA A 1 69 ? -2.763 18.799 0.444 1.00 74.06 69 ALA A N 1
ATOM 553 C CA . ALA A 1 69 ? -2.456 17.933 1.566 1.00 74.06 69 ALA A CA 1
ATOM 554 C C . ALA A 1 69 ? -1.777 18.761 2.663 1.00 74.06 69 ALA A C 1
ATOM 556 O O . ALA A 1 69 ? -0.673 19.277 2.483 1.00 74.06 69 ALA A O 1
ATOM 557 N N . LYS A 1 70 ? -2.410 18.859 3.835 1.00 69.12 70 LYS A N 1
ATOM 558 C CA . LYS A 1 70 ? -1.679 19.255 5.042 1.00 69.12 70 LYS A CA 1
ATOM 559 C C . LYS A 1 70 ? -0.652 18.159 5.358 1.00 69.12 70 LYS A C 1
ATOM 561 O O . LYS A 1 70 ? -0.969 16.984 5.139 1.00 69.12 70 LYS A O 1
ATOM 566 N N . PRO A 1 71 ? 0.549 18.500 5.865 1.00 59.88 71 PRO A N 1
ATOM 567 C CA . PRO A 1 71 ? 1.467 17.503 6.399 1.00 59.88 71 PRO A CA 1
ATOM 568 C C . PRO A 1 71 ? 0.703 16.572 7.338 1.00 59.88 71 PRO A C 1
ATOM 570 O O . PRO A 1 71 ? -0.162 17.029 8.086 1.00 59.88 71 PRO A O 1
ATOM 573 N N . PHE A 1 72 ? 0.974 15.272 7.246 1.00 59.69 72 PHE A N 1
ATOM 574 C CA . PHE A 1 72 ? 0.308 14.252 8.047 1.00 59.69 72 PHE A CA 1
ATOM 575 C C . PHE A 1 72 ? 0.735 14.403 9.517 1.00 59.69 72 PHE A C 1
ATOM 577 O O . PHE A 1 72 ? 1.610 13.697 10.003 1.00 59.69 72 PHE A O 1
ATOM 584 N N . GLU A 1 73 ? 0.152 15.380 10.210 1.00 53.78 73 GLU A N 1
ATOM 585 C CA . GLU A 1 73 ? 0.314 15.632 11.648 1.00 53.78 73 GLU A CA 1
ATOM 586 C C . GLU A 1 73 ? -0.522 14.646 12.493 1.00 53.78 73 GLU A C 1
ATOM 588 O O . GLU A 1 73 ? -0.502 14.709 13.717 1.00 53.78 73 GLU A O 1
ATOM 593 N N . GLU A 1 74 ? -1.269 13.734 11.854 1.00 52.81 74 GLU A N 1
ATOM 594 C CA . GLU A 1 74 ? -2.331 12.936 12.487 1.00 52.81 74 GLU A CA 1
ATOM 595 C C . GLU A 1 74 ? -1.848 11.695 13.254 1.00 52.81 74 GLU A C 1
ATOM 597 O O . GLU A 1 74 ? -2.626 11.129 14.016 1.00 52.81 74 GLU A O 1
ATOM 602 N N . ILE A 1 75 ? -0.574 11.301 13.146 1.00 57.78 75 ILE A N 1
ATOM 603 C CA . ILE A 1 75 ? 0.017 10.335 14.085 1.00 57.78 75 ILE A CA 1
ATOM 604 C C . ILE A 1 75 ? 0.838 11.120 15.103 1.00 57.78 75 ILE A C 1
ATOM 606 O O . ILE A 1 75 ? 2.066 11.200 15.042 1.00 57.78 75 ILE A O 1
ATOM 610 N N . ASP A 1 76 ? 0.120 11.768 16.015 1.00 55.19 76 ASP A N 1
ATOM 611 C CA . ASP A 1 76 ? 0.723 12.546 17.083 1.00 55.19 76 ASP A CA 1
ATOM 612 C C . ASP A 1 76 ? 1.314 11.599 18.134 1.00 55.19 76 ASP A C 1
ATOM 614 O O . ASP A 1 76 ? 0.605 11.041 18.976 1.00 55.19 76 ASP A O 1
ATOM 618 N N . SER A 1 77 ? 2.641 11.453 18.118 1.00 54.09 77 SER A N 1
ATOM 619 C CA . SER A 1 77 ? 3.400 10.675 19.106 1.00 54.09 77 SER A CA 1
ATOM 620 C C . SER A 1 77 ? 3.209 11.159 20.547 1.00 54.09 77 SER A C 1
ATOM 622 O O . SER A 1 77 ? 3.693 10.519 21.476 1.00 54.09 77 SER A O 1
ATOM 624 N N . ARG A 1 78 ? 2.529 12.294 20.762 1.00 55.03 78 ARG A N 1
ATOM 625 C CA . ARG A 1 78 ? 2.157 12.784 22.094 1.00 55.03 78 ARG A CA 1
ATOM 626 C C . ARG A 1 78 ? 1.002 12.003 22.731 1.00 55.03 78 ARG A C 1
ATOM 628 O O . ARG A 1 78 ? 0.860 12.084 23.947 1.00 55.03 78 ARG A O 1
ATOM 635 N N . ASN A 1 79 ? 0.210 11.251 21.958 1.00 57.28 79 ASN A N 1
ATOM 636 C CA . ASN A 1 79 ? -1.057 10.670 22.428 1.00 57.28 79 ASN A CA 1
ATOM 637 C C . ASN A 1 79 ? -1.089 9.127 22.494 1.00 57.28 79 ASN A C 1
ATOM 639 O O . ASN A 1 79 ? -2.134 8.564 22.816 1.00 57.28 79 ASN A O 1
ATOM 643 N N . GLY A 1 80 ? 0.003 8.418 22.185 1.00 68.06 80 GLY A N 1
ATOM 644 C CA . GLY A 1 80 ? 0.046 6.950 22.263 1.00 68.06 80 GLY A CA 1
ATOM 645 C C . GLY A 1 80 ? 1.276 6.324 21.607 1.00 68.06 80 GLY A C 1
ATOM 646 O O . GLY A 1 80 ? 2.057 7.008 20.946 1.00 68.06 80 GLY A O 1
ATOM 647 N N . GLU A 1 81 ? 1.445 5.014 21.797 1.00 80.19 81 GLU A N 1
ATOM 648 C CA . GLU A 1 81 ? 2.495 4.238 21.133 1.00 80.19 81 GLU A CA 1
ATOM 649 C C . GLU A 1 81 ? 2.150 4.035 19.652 1.00 80.19 81 GLU A C 1
ATOM 651 O O . GLU A 1 81 ? 1.038 3.631 19.308 1.00 80.19 81 GLU A O 1
ATOM 656 N N . ILE A 1 82 ? 3.099 4.339 18.767 1.00 85.38 82 ILE A N 1
ATOM 657 C CA . ILE A 1 82 ? 2.937 4.216 17.316 1.00 85.38 82 ILE A CA 1
ATOM 658 C C . ILE A 1 82 ? 3.659 2.959 16.855 1.00 85.38 82 ILE A C 1
ATOM 660 O O . ILE A 1 82 ? 4.864 2.823 17.067 1.00 85.38 82 ILE A O 1
ATOM 664 N N . GLU A 1 83 ? 2.952 2.090 16.143 1.00 86.31 83 GLU A N 1
ATOM 665 C CA . GLU A 1 83 ? 3.519 0.883 15.559 1.00 86.31 83 GLU A CA 1
ATOM 666 C C . GLU A 1 83 ? 3.544 0.964 14.031 1.00 86.31 83 GLU A C 1
ATOM 668 O O . GLU A 1 83 ? 2.620 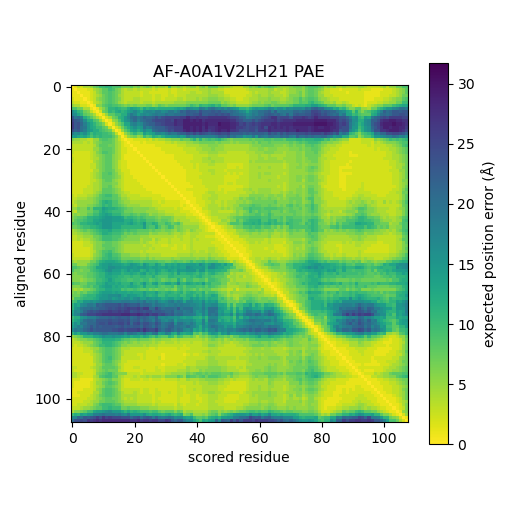1.468 13.389 1.00 86.31 83 GLU A O 1
ATOM 673 N N . ASN A 1 84 ? 4.632 0.462 13.442 1.00 88.50 84 ASN A N 1
ATOM 674 C CA . ASN A 1 84 ? 4.820 0.372 11.999 1.00 88.50 84 ASN A CA 1
ATOM 675 C C . ASN A 1 84 ? 4.992 -1.090 11.595 1.00 88.50 84 ASN A C 1
ATOM 677 O O . ASN A 1 84 ? 5.973 -1.733 11.967 1.00 88.50 84 ASN A O 1
ATOM 681 N N . VAL A 1 85 ? 4.080 -1.587 10.767 1.00 90.50 85 VAL A N 1
ATOM 682 C CA . VAL A 1 85 ? 4.099 -2.960 10.262 1.00 90.50 85 VAL A CA 1
ATOM 683 C C . VAL A 1 85 ? 4.393 -2.929 8.772 1.00 90.50 85 VAL A C 1
ATOM 685 O O . VAL A 1 85 ? 3.552 -2.535 7.961 1.00 90.50 85 VAL A O 1
ATOM 688 N N . LYS A 1 86 ? 5.616 -3.324 8.406 1.00 93.38 86 LYS A N 1
ATOM 689 C CA . LYS A 1 86 ? 6.053 -3.431 7.009 1.00 93.38 86 LYS A CA 1
ATOM 690 C C . LYS A 1 86 ? 5.524 -4.731 6.397 1.00 93.38 86 LYS A C 1
ATOM 692 O O . LYS A 1 86 ? 5.643 -5.796 6.998 1.00 93.38 86 LYS A O 1
ATOM 697 N N . PHE A 1 87 ? 4.950 -4.647 5.202 1.00 95.25 87 PHE A N 1
ATOM 698 C CA . PHE A 1 87 ? 4.552 -5.821 4.421 1.00 95.25 87 PHE A CA 1
ATOM 699 C C . PHE A 1 87 ? 5.683 -6.256 3.495 1.00 95.25 87 PHE A C 1
ATOM 701 O O . PHE A 1 87 ? 6.757 -5.651 3.464 1.00 95.25 87 PHE A O 1
ATOM 708 N N . ASN A 1 88 ? 5.448 -7.319 2.730 1.00 95.88 88 ASN A N 1
ATOM 709 C CA . ASN A 1 88 ? 6.411 -7.723 1.725 1.00 95.88 88 AS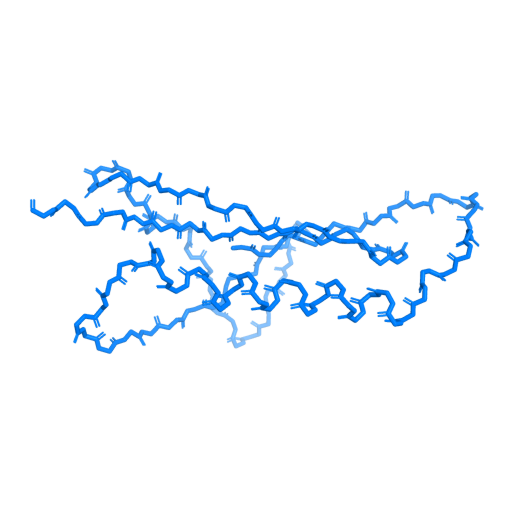N A CA 1
ATOM 710 C C . ASN A 1 88 ? 6.597 -6.602 0.699 1.00 95.88 88 ASN A C 1
ATOM 712 O O . ASN A 1 88 ? 5.717 -5.779 0.443 1.00 95.88 88 ASN A O 1
ATOM 716 N N . GLU A 1 89 ? 7.781 -6.574 0.117 1.00 95.62 89 GLU A N 1
ATOM 717 C CA . GLU A 1 89 ? 8.079 -5.750 -1.040 1.00 95.62 89 GLU A CA 1
ATOM 7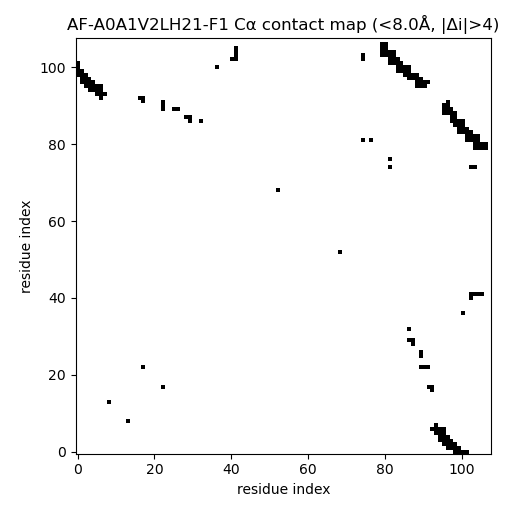18 C C . GLU A 1 89 ? 8.170 -6.648 -2.262 1.00 95.62 89 GLU A C 1
ATOM 720 O O . GLU A 1 89 ? 8.487 -7.838 -2.165 1.00 95.62 89 GLU A O 1
ATOM 725 N N . PHE A 1 90 ? 7.856 -6.080 -3.414 1.00 94.62 90 PHE A N 1
ATOM 726 C CA . PHE A 1 90 ? 8.012 -6.770 -4.672 1.00 94.62 90 PHE A CA 1
ATOM 727 C C . PHE A 1 90 ? 8.399 -5.791 -5.764 1.00 94.62 90 PHE A C 1
ATOM 729 O O . PHE A 1 90 ? 8.095 -4.602 -5.706 1.00 94.62 90 PHE A O 1
ATOM 736 N N . GLN A 1 91 ? 9.058 -6.311 -6.788 1.00 92.69 91 GLN A N 1
ATOM 737 C CA . GLN A 1 91 ? 9.477 -5.516 -7.929 1.00 92.69 91 GLN A CA 1
ATOM 738 C C . GLN A 1 91 ? 8.824 -6.015 -9.210 1.00 92.69 91 GLN A C 1
ATOM 740 O O . GLN A 1 91 ? 8.720 -7.218 -9.465 1.00 92.69 91 GLN A O 1
ATOM 745 N N . THR A 1 92 ? 8.428 -5.053 -10.032 1.00 90.44 92 THR A N 1
ATOM 746 C CA . THR A 1 92 ? 8.186 -5.242 -11.461 1.00 90.44 92 THR A CA 1
ATOM 747 C C . THR A 1 92 ? 9.488 -4.976 -12.222 1.00 90.44 92 THR A C 1
ATOM 749 O O . THR A 1 92 ? 10.542 -4.761 -11.627 1.00 90.44 92 THR A O 1
ATOM 752 N N . ASN A 1 93 ? 9.435 -4.945 -13.551 1.00 86.50 93 ASN A N 1
ATOM 753 C CA . ASN A 1 93 ? 10.617 -4.612 -14.351 1.00 86.50 93 ASN A CA 1
ATOM 754 C C . ASN A 1 93 ? 11.098 -3.172 -14.125 1.00 86.50 93 ASN A C 1
ATOM 756 O O . ASN A 1 93 ? 12.294 -2.907 -14.212 1.00 86.50 93 ASN A O 1
ATOM 760 N N . ASN A 1 94 ? 10.166 -2.262 -13.826 1.00 87.56 94 ASN A N 1
ATOM 761 C CA . ASN A 1 94 ? 10.422 -0.822 -13.827 1.00 87.56 94 ASN A CA 1
ATOM 762 C C . ASN A 1 94 ? 10.194 -0.178 -12.458 1.00 87.56 94 ASN A C 1
ATOM 764 O O . ASN A 1 94 ? 10.525 0.989 -12.280 1.00 87.56 94 ASN A O 1
ATOM 768 N N . HIS A 1 95 ? 9.604 -0.906 -11.512 1.00 91.00 95 HIS A N 1
ATOM 769 C CA . HIS A 1 95 ? 9.217 -0.353 -10.221 1.00 91.00 95 HIS A CA 1
ATOM 770 C C . HIS A 1 95 ? 9.572 -1.311 -9.103 1.00 91.00 95 HIS A C 1
ATOM 772 O O . HIS A 1 95 ? 9.281 -2.504 -9.215 1.00 91.00 95 HIS A O 1
ATOM 778 N N . ASN A 1 96 ? 10.114 -0.770 -8.022 1.00 93.75 96 ASN A N 1
ATOM 779 C CA . ASN A 1 96 ? 10.109 -1.413 -6.723 1.00 93.75 96 ASN A CA 1
ATOM 780 C C . ASN A 1 96 ? 8.901 -0.900 -5.933 1.00 93.75 96 ASN A C 1
ATOM 782 O O . ASN A 1 96 ? 8.662 0.306 -5.879 1.00 93.75 96 ASN A O 1
ATOM 786 N N . ILE A 1 97 ? 8.126 -1.812 -5.354 1.00 95.44 97 ILE A N 1
ATOM 787 C CA . ILE A 1 97 ? 6.937 -1.495 -4.574 1.00 95.44 97 ILE A CA 1
ATOM 788 C C . ILE A 1 97 ? 7.151 -2.015 -3.159 1.00 95.44 97 ILE A C 1
ATOM 790 O O . ILE A 1 97 ? 7.315 -3.216 -2.943 1.00 95.44 97 ILE A O 1
ATOM 794 N N . SER A 1 98 ? 7.090 -1.114 -2.181 1.00 95.19 98 SER A N 1
ATOM 795 C CA . SER A 1 98 ? 7.059 -1.474 -0.764 1.00 95.19 98 SER A CA 1
ATOM 796 C C . SER A 1 98 ? 5.864 -0.830 -0.079 1.00 95.19 98 SER A C 1
ATOM 798 O O . SER A 1 98 ? 5.347 0.201 -0.511 1.00 95.19 98 SER A O 1
ATOM 800 N N . THR A 1 99 ? 5.372 -1.454 0.985 1.00 94.31 99 THR A N 1
ATOM 801 C CA . THR A 1 99 ? 4.238 -0.911 1.724 1.00 94.31 99 THR A CA 1
ATOM 802 C C . THR A 1 99 ? 4.326 -1.242 3.203 1.00 94.31 99 THR A C 1
ATOM 804 O O . THR A 1 99 ? 4.946 -2.224 3.612 1.00 94.31 99 THR A O 1
ATOM 807 N N . TYR A 1 100 ? 3.730 -0.375 4.007 1.00 92.19 100 TYR A N 1
ATOM 808 C CA . TYR A 1 100 ? 3.603 -0.544 5.442 1.00 92.19 100 TYR A CA 1
ATOM 809 C C . TYR A 1 100 ? 2.306 0.095 5.928 1.00 92.19 100 TYR A C 1
ATOM 811 O O . TYR A 1 100 ? 1.774 1.020 5.301 1.00 92.19 100 TYR A O 1
ATOM 819 N N . VAL A 1 101 ? 1.818 -0.386 7.062 1.00 90.62 101 VAL A N 1
ATOM 820 C CA . VAL A 1 101 ? 0.721 0.225 7.809 1.00 90.62 101 VAL A CA 1
ATOM 821 C C . VAL A 1 101 ? 1.296 0.814 9.086 1.00 90.62 101 VAL A C 1
ATOM 823 O O . VAL A 1 101 ? 2.085 0.167 9.771 1.00 90.62 101 VAL A O 1
ATOM 826 N N . THR A 1 102 ? 0.900 2.045 9.387 1.00 88.38 102 THR A N 1
ATOM 827 C CA . THR A 1 102 ? 1.191 2.689 10.665 1.00 88.38 102 THR A CA 1
ATOM 828 C C . THR A 1 102 ? -0.120 2.865 11.398 1.00 88.38 102 THR A C 1
ATOM 830 O O . THR A 1 102 ? -1.090 3.341 10.806 1.00 88.38 102 THR A O 1
ATOM 833 N N . TYR A 1 103 ? -0.152 2.491 12.667 1.00 86.56 103 TYR A N 1
ATOM 834 C CA . TYR A 1 103 ? -1.293 2.736 13.534 1.00 86.56 103 TYR A CA 1
ATOM 835 C C . TYR A 1 103 ? -0.813 3.153 14.917 1.00 86.56 103 TYR A C 1
ATOM 837 O O . TYR A 1 103 ? 0.323 2.896 15.312 1.00 86.56 103 TYR A O 1
ATOM 845 N N . GLN A 1 104 ? -1.692 3.832 15.637 1.00 84.50 104 GLN A N 1
ATOM 846 C CA . GLN A 1 104 ? -1.461 4.244 17.008 1.00 84.50 104 GLN A CA 1
ATOM 847 C C . GLN A 1 104 ? -2.279 3.343 17.930 1.00 84.50 104 GLN A C 1
ATOM 849 O O . GLN A 1 104 ? -3.485 3.173 17.727 1.00 84.50 104 GLN A O 1
ATOM 854 N N . HIS A 1 105 ? -1.630 2.782 18.946 1.00 78.00 105 HIS A N 1
ATOM 855 C CA . HIS A 1 105 ? -2.306 2.084 20.030 1.00 78.00 105 HIS A CA 1
ATOM 856 C C . HIS A 1 105 ? -3.125 3.083 20.844 1.00 78.00 105 HIS A C 1
ATOM 858 O O . HIS A 1 105 ? -2.640 4.154 21.221 1.00 78.00 105 HIS A O 1
ATOM 864 N N . ARG A 1 106 ? -4.378 2.733 21.140 1.00 70.38 106 ARG A N 1
ATOM 865 C CA . ARG A 1 106 ? -5.146 3.447 22.160 1.00 70.38 106 ARG A CA 1
ATOM 866 C C . ARG A 1 106 ? -4.675 2.939 23.517 1.00 70.38 106 ARG A C 1
ATOM 868 O O . ARG A 1 106 ? -4.810 1.750 23.793 1.00 70.38 106 ARG A O 1
ATOM 875 N N . ASN A 1 107 ? -4.132 3.826 24.350 1.00 59.41 107 ASN A N 1
ATOM 876 C CA . ASN A 1 107 ? -3.938 3.510 25.763 1.00 59.41 107 ASN A CA 1
ATOM 877 C C . ASN A 1 107 ? -5.325 3.191 26.345 1.00 59.41 107 ASN A C 1
ATOM 879 O O . ASN A 1 107 ? -6.208 4.049 26.287 1.00 59.41 107 ASN A O 1
ATOM 883 N N . GLN A 1 108 ? -5.522 1.955 26.810 1.00 52.94 108 GLN A N 1
ATOM 884 C CA . GLN A 1 108 ? -6.722 1.553 27.552 1.00 52.94 108 GLN A CA 1
ATOM 885 C C . GLN A 1 108 ? -6.746 2.200 28.937 1.00 52.94 108 GLN A C 1
ATOM 887 O O . GLN A 1 108 ? -5.658 2.321 29.549 1.00 52.94 108 GLN A O 1
#

Radius of gyration: 17.78 Å; Cα contacts (8 Å, |Δi|>4): 94; chains: 1; bounding box: 40×36×49 Å

pLDDT: mean 82.53, std 13.56, range [51.53, 97.5]

Foldseek 3Di:
DKDKDWDPDDPPDPDDWDDPVVVVVVVVQVVVVVVVCVVVADDDPDDDDDDDDDDDDDDDDDPPPDDDDDPCCPPPPVQADKDKAWGDWDDGSTITITDIDIHGDHDD

Mean predicted aligned error: 7.94 Å

Sequence (108 aa):
MFNIDIIDRGNEQRESSKPIADIQQEIQVIIRQISSSVAILPEFEEPQTFKILVHTVGDLKPPKDWDDAKPFEEIDSRNGEIENVKFNEFQTNNHNISTYVTYQHRNQ